Protein AF-W7FRZ7-F1 (afdb_monomer)

Sequence (60 aa):
MTDGQLYKYHLKCLIYNLYMINGIMHNSKHKFIICTKNYIFVLYIHIYVIIYIAVAVLFK

pLDDT: mean 73.25, std 7.83, range [54.56, 84.62]

Secondary structure (DSSP, 8-state):
--HHHHHHHHHHHHHHHHHHHHHHHHH-HHHHHHHHHHHHHHHHHHHHHHHHHHHHHHT-

Mean predicted aligned error: 8.17 Å

Foldseek 3Di:
DDLVVVLVVLVVVLVVLVVVLVVVVVPDPVVNVVSVVVSVVVNVVSVVVNVVSVVVVVVD

Structure (mmCIF, N/CA/C/O backbone):
data_AF-W7FRZ7-F1
#
_entry.id   AF-W7FRZ7-F1
#
loop_
_atom_site.group_PDB
_atom_site.id
_atom_site.type_symbol
_atom_site.label_atom_id
_atom_site.label_alt_id
_atom_site.label_comp_id
_atom_site.label_asym_id
_atom_site.label_entity_id
_atom_site.label_seq_id
_atom_site.pdbx_PDB_ins_code
_atom_site.Cartn_x
_atom_site.Cartn_y
_atom_site.Cartn_z
_atom_site.occupancy
_atom_site.B_iso_or_equiv
_atom_site.auth_seq_id
_atom_site.auth_comp_id
_atom_site.auth_asym_id
_atom_site.auth_atom_id
_atom_site.pdbx_PDB_model_num
ATOM 1 N N . MET A 1 1 ? -4.391 -1.345 -21.724 1.00 57.44 1 MET A N 1
ATOM 2 C CA . MET A 1 1 ? -4.012 -0.707 -20.446 1.00 57.44 1 MET A CA 1
ATOM 3 C C . MET A 1 1 ? -2.546 -1.047 -20.230 1.00 57.44 1 MET A C 1
ATOM 5 O O . MET A 1 1 ? -2.232 -2.227 -20.227 1.00 57.44 1 MET A O 1
ATOM 9 N N . THR A 1 2 ? -1.640 -0.070 -20.236 1.00 73.00 2 THR A N 1
ATOM 10 C CA . THR A 1 2 ? -0.190 -0.329 -20.115 1.00 73.00 2 THR A CA 1
ATOM 11 C C . THR A 1 2 ? 0.176 -0.678 -18.670 1.00 73.00 2 THR A C 1
ATOM 13 O O . THR A 1 2 ? -0.429 -0.135 -17.742 1.00 73.00 2 THR A O 1
ATOM 16 N N . ASP A 1 3 ? 1.173 -1.545 -18.461 1.00 68.88 3 ASP A N 1
ATOM 17 C CA . ASP A 1 3 ? 1.586 -2.037 -17.131 1.00 68.88 3 ASP A CA 1
ATOM 18 C C . ASP A 1 3 ? 1.862 -0.895 -16.125 1.00 68.88 3 ASP A C 1
ATOM 20 O O . ASP A 1 3 ? 1.499 -0.969 -14.950 1.00 68.88 3 ASP A O 1
ATOM 24 N N . GLY A 1 4 ? 2.388 0.241 -16.602 1.00 71.12 4 GLY A N 1
ATOM 25 C CA . GLY A 1 4 ? 2.608 1.441 -15.785 1.00 71.12 4 GLY A CA 1
ATOM 26 C C . GLY A 1 4 ? 1.332 2.164 -15.318 1.00 71.12 4 GLY A C 1
ATOM 27 O O . GLY A 1 4 ? 1.324 2.770 -14.243 1.00 71.12 4 GLY A O 1
ATOM 28 N N . GLN A 1 5 ? 0.232 2.104 -16.080 1.00 77.25 5 GLN A N 1
ATOM 29 C CA . GLN A 1 5 ? -1.064 2.646 -15.644 1.00 77.25 5 GLN A CA 1
ATOM 30 C C . GLN A 1 5 ? -1.715 1.749 -14.585 1.00 77.25 5 GLN A C 1
ATOM 32 O O . GLN A 1 5 ? -2.305 2.264 -13.632 1.00 77.25 5 GLN A O 1
ATOM 37 N N . LEU A 1 6 ? -1.557 0.428 -14.714 1.00 76.50 6 LEU A N 1
ATOM 38 C CA . LEU A 1 6 ? -2.056 -0.548 -13.746 1.00 76.50 6 LEU A CA 1
ATOM 39 C C . LEU A 1 6 ? -1.344 -0.398 -12.390 1.00 76.50 6 LEU A C 1
ATOM 41 O O . LEU A 1 6 ? -2.002 -0.316 -11.352 1.00 76.50 6 LEU A O 1
ATOM 45 N N . TYR A 1 7 ? -0.019 -0.227 -12.401 1.00 74.44 7 TYR A N 1
ATOM 46 C CA . TYR A 1 7 ? 0.765 0.053 -11.195 1.00 74.44 7 TYR A CA 1
ATOM 47 C C . TYR A 1 7 ? 0.293 1.326 -10.468 1.00 74.44 7 TYR A C 1
ATOM 49 O O . TYR A 1 7 ? 0.040 1.307 -9.261 1.00 74.44 7 TYR A O 1
ATOM 57 N N . LYS A 1 8 ? 0.095 2.434 -11.203 1.00 77.38 8 LYS A N 1
ATOM 58 C CA . LYS A 1 8 ? -0.416 3.695 -10.628 1.00 77.38 8 LYS A CA 1
ATOM 59 C C . LYS A 1 8 ? -1.800 3.537 -9.992 1.00 77.38 8 LYS A C 1
ATOM 61 O O . LYS A 1 8 ? -2.069 4.172 -8.971 1.00 77.38 8 LYS A O 1
ATOM 66 N N . TYR A 1 9 ? -2.669 2.715 -10.577 1.00 80.31 9 TYR A N 1
ATOM 67 C CA . TYR A 1 9 ? -3.999 2.442 -10.034 1.00 80.31 9 TYR A CA 1
ATOM 68 C C . TYR A 1 9 ? -3.927 1.657 -8.718 1.00 80.31 9 TYR A C 1
ATOM 70 O O . TYR A 1 9 ? -4.498 2.092 -7.716 1.00 80.31 9 TYR A O 1
ATOM 78 N N . HIS A 1 10 ? -3.152 0.566 -8.681 1.00 77.44 10 HIS A N 1
ATOM 79 C CA . HIS A 1 10 ? -2.965 -0.223 -7.458 1.00 77.44 10 HIS A CA 1
ATOM 80 C C 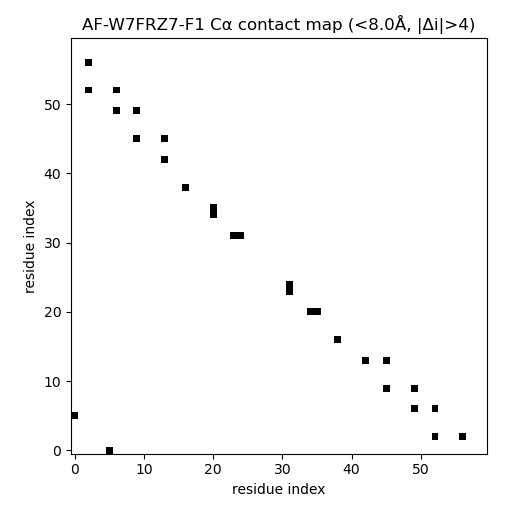. HIS A 1 10 ? -2.335 0.598 -6.327 1.00 77.44 10 HIS A C 1
ATOM 82 O O . HIS A 1 10 ? -2.757 0.465 -5.177 1.00 77.44 10 HIS A O 1
ATOM 88 N N . LEU A 1 11 ? -1.399 1.498 -6.647 1.00 78.00 11 LEU A N 1
ATOM 89 C CA . LEU A 1 11 ? -0.795 2.405 -5.671 1.00 78.00 11 LEU A CA 1
ATOM 90 C C . LEU A 1 11 ? -1.812 3.413 -5.105 1.00 78.00 11 LEU A C 1
ATOM 92 O O . LEU A 1 11 ? -1.861 3.622 -3.893 1.00 78.00 11 LEU A O 1
ATOM 96 N N . LYS A 1 12 ? -2.669 4.004 -5.952 1.00 82.06 12 LYS A N 1
ATOM 97 C CA . LYS A 1 12 ? -3.761 4.881 -5.490 1.00 82.06 12 LYS A CA 1
ATOM 98 C C . LYS A 1 12 ? -4.747 4.139 -4.585 1.00 82.06 12 LYS A C 1
ATOM 100 O O . LYS A 1 12 ? -5.111 4.676 -3.541 1.00 82.06 12 LYS A O 1
ATOM 105 N N . CYS A 1 13 ? -5.145 2.919 -4.951 1.00 78.56 13 CYS A N 1
ATOM 106 C CA . CYS A 1 13 ? -6.013 2.086 -4.115 1.00 78.56 13 CYS A CA 1
ATOM 107 C C . CYS A 1 13 ? -5.389 1.809 -2.743 1.00 78.56 13 CYS A C 1
ATOM 109 O O . CYS A 1 13 ? -6.079 1.944 -1.738 1.00 78.56 13 CYS A O 1
ATOM 111 N N . LEU A 1 14 ? -4.090 1.491 -2.688 1.00 77.56 14 LEU A N 1
ATOM 112 C CA . LEU A 1 14 ? -3.365 1.254 -1.436 1.00 77.56 14 LEU A CA 1
ATOM 113 C C . LEU A 1 14 ? -3.415 2.475 -0.498 1.00 77.56 14 LEU A C 1
ATOM 115 O O . LEU A 1 14 ? -3.681 2.335 0.694 1.00 77.56 14 LEU A O 1
ATOM 119 N N . ILE A 1 15 ? -3.194 3.675 -1.043 1.00 79.75 15 ILE A N 1
ATOM 120 C CA . ILE A 1 15 ? -3.183 4.927 -0.272 1.00 79.75 15 ILE A CA 1
ATOM 121 C C . ILE A 1 15 ? -4.582 5.254 0.268 1.00 79.75 15 ILE A C 1
ATOM 123 O O . ILE A 1 15 ? -4.722 5.565 1.449 1.00 79.75 15 ILE A O 1
ATOM 127 N N . T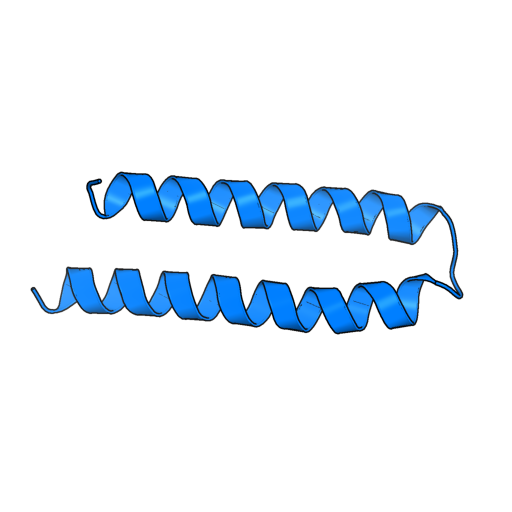YR A 1 16 ? -5.627 5.145 -0.558 1.00 78.44 16 TYR A N 1
ATOM 128 C CA . TYR A 1 16 ? -7.012 5.366 -0.112 1.00 78.44 16 TYR A CA 1
ATOM 129 C C . TYR A 1 16 ? -7.416 4.415 1.014 1.00 78.44 16 TYR A C 1
ATOM 131 O O . TYR A 1 16 ? -8.020 4.828 2.005 1.00 78.44 16 TYR A O 1
ATOM 139 N N . ASN A 1 17 ? -7.024 3.153 0.871 1.00 72.75 17 ASN A N 1
ATOM 140 C CA . ASN A 1 17 ? -7.238 2.117 1.863 1.00 72.75 17 ASN A CA 1
ATOM 141 C C . ASN A 1 17 ? -6.549 2.476 3.201 1.00 72.75 17 ASN A C 1
ATOM 143 O O . ASN A 1 17 ? -7.196 2.405 4.247 1.00 72.75 17 ASN A O 1
ATOM 147 N N . LEU A 1 18 ? -5.307 2.979 3.183 1.00 74.00 18 LEU A N 1
ATOM 148 C CA . LEU A 1 18 ? -4.590 3.442 4.386 1.00 74.00 18 LEU A CA 1
ATOM 149 C C . LEU A 1 18 ? -5.308 4.600 5.101 1.00 74.00 18 LEU A C 1
ATOM 151 O O . LEU A 1 18 ? -5.470 4.571 6.325 1.00 74.00 18 LEU A O 1
ATOM 155 N N . TYR A 1 19 ? -5.776 5.601 4.352 1.00 76.94 19 TYR A N 1
ATOM 156 C CA . TYR A 1 19 ? -6.497 6.748 4.918 1.00 76.94 19 TYR A CA 1
ATOM 157 C C . TYR A 1 19 ? -7.830 6.350 5.556 1.00 76.94 19 TYR A C 1
ATOM 159 O O . TYR A 1 19 ? -8.174 6.848 6.632 1.00 76.94 19 TYR A O 1
ATOM 167 N N . MET A 1 20 ? -8.565 5.432 4.926 1.00 72.38 20 MET A N 1
ATOM 168 C CA . MET A 1 20 ? -9.841 4.953 5.450 1.00 72.38 20 MET A CA 1
ATOM 169 C C . MET A 1 20 ? -9.668 4.240 6.801 1.00 72.38 20 MET A C 1
ATOM 171 O O . MET A 1 20 ? -10.470 4.462 7.710 1.00 72.38 20 MET A O 1
ATOM 175 N N . ILE A 1 21 ? -8.596 3.458 6.992 1.00 70.56 21 ILE A N 1
ATOM 176 C CA . ILE A 1 21 ? -8.305 2.852 8.304 1.00 70.56 21 ILE A CA 1
ATOM 177 C C . ILE A 1 21 ? -8.008 3.910 9.346 1.00 70.56 21 ILE A C 1
ATOM 179 O O . ILE A 1 21 ? -8.494 3.786 10.462 1.00 70.56 21 ILE A O 1
ATOM 183 N N . ASN A 1 22 ? -7.200 4.919 9.012 1.00 69.50 22 ASN A N 1
ATOM 184 C CA . ASN A 1 22 ? -6.827 5.946 9.978 1.00 69.50 22 ASN A CA 1
ATOM 185 C C . ASN A 1 22 ? -8.084 6.659 10.518 1.00 69.50 22 ASN A C 1
ATOM 187 O O . ASN A 1 22 ? -8.188 6.932 11.712 1.00 69.50 22 ASN A O 1
ATOM 191 N N . GLY A 1 23 ? -9.096 6.846 9.660 1.00 69.75 23 GLY A N 1
ATOM 192 C CA . GLY A 1 23 ? -10.428 7.303 10.065 1.00 69.75 23 GLY A CA 1
ATOM 193 C C . GLY A 1 23 ? -11.192 6.303 10.947 1.00 69.75 23 GLY A C 1
ATOM 194 O O . GLY A 1 23 ? -11.764 6.694 11.962 1.00 69.75 23 GLY A O 1
ATOM 195 N N . ILE A 1 24 ? -11.185 5.006 10.612 1.00 70.50 24 ILE A N 1
ATOM 196 C CA . ILE A 1 24 ? -11.876 3.958 11.394 1.00 70.50 24 ILE A CA 1
ATOM 197 C C . ILE A 1 24 ? -11.205 3.725 12.760 1.00 70.50 24 ILE A C 1
ATOM 199 O O . ILE A 1 24 ? -11.902 3.537 13.761 1.00 70.50 24 ILE A O 1
ATOM 203 N N . MET A 1 25 ? -9.871 3.793 12.823 1.00 63.25 25 MET A N 1
ATOM 204 C CA . MET A 1 25 ? -9.065 3.754 14.049 1.00 63.25 25 MET A CA 1
ATOM 205 C C . MET A 1 25 ? -9.508 4.806 15.049 1.00 63.25 25 MET A C 1
ATOM 207 O O . MET A 1 25 ? -9.608 4.519 16.241 1.00 63.25 25 MET A O 1
ATOM 211 N N . HIS A 1 26 ? -9.792 6.009 14.554 1.00 63.84 26 HIS A N 1
ATOM 212 C CA . HIS A 1 26 ? -10.182 7.130 15.393 1.00 63.84 26 HIS A CA 1
ATOM 213 C C . HIS A 1 26 ? -11.590 6.964 15.984 1.00 63.84 26 HIS A C 1
ATOM 215 O O . HIS A 1 26 ? -11.887 7.555 17.017 1.00 63.84 26 HIS A O 1
ATOM 221 N N . ASN A 1 27 ? -12.452 6.150 15.361 1.00 61.53 27 ASN A N 1
ATOM 222 C CA . ASN A 1 27 ? -13.889 6.170 15.637 1.00 61.53 27 ASN A CA 1
ATOM 223 C C . ASN A 1 27 ? -14.389 5.019 16.535 1.00 61.53 27 ASN A C 1
ATOM 225 O O . ASN A 1 27 ? -15.448 5.147 17.146 1.00 61.53 27 ASN A O 1
ATOM 229 N N . SER A 1 28 ? -13.678 3.882 16.655 1.00 57.41 28 SER A N 1
ATOM 230 C CA . SER A 1 28 ? -14.064 2.835 17.627 1.00 57.41 28 SER A CA 1
ATOM 231 C C . SER A 1 28 ? -13.024 1.720 17.838 1.00 57.41 28 SER A C 1
ATOM 233 O O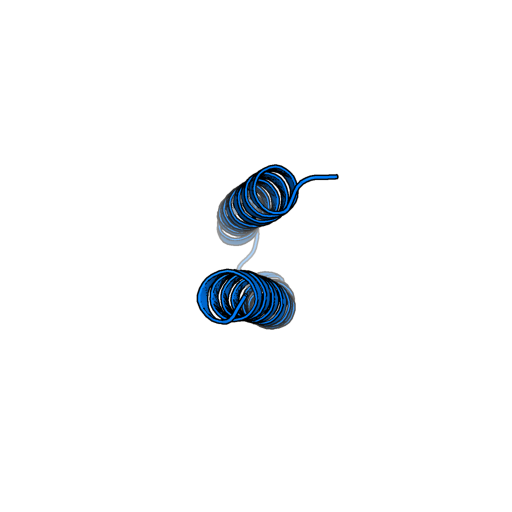 . SER A 1 28 ? -12.727 0.955 16.920 1.00 57.41 28 SER A O 1
ATOM 235 N N . LYS A 1 29 ? -12.563 1.519 19.085 1.00 60.66 29 LYS A N 1
ATOM 236 C CA . LYS A 1 29 ? -11.589 0.467 19.469 1.00 60.66 29 LYS A CA 1
ATOM 237 C C . LYS A 1 29 ? -12.079 -0.97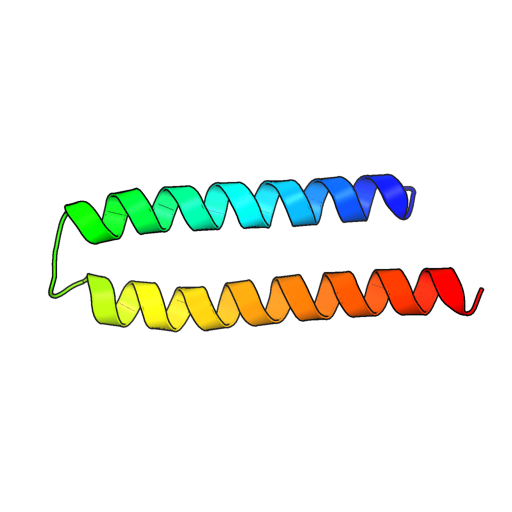4 19.241 1.00 60.66 29 LYS A C 1
ATOM 239 O O . LYS A 1 29 ? -11.263 -1.864 19.031 1.00 60.66 29 LYS A O 1
ATOM 244 N N . HIS A 1 30 ? -13.392 -1.219 19.266 1.00 60.25 30 HIS A N 1
ATOM 245 C CA . HIS A 1 30 ? -13.954 -2.576 19.171 1.00 60.25 30 HIS A CA 1
ATOM 246 C C . HIS A 1 30 ? -14.203 -3.031 17.723 1.00 60.25 30 HIS A C 1
ATOM 248 O O . HIS A 1 30 ? -13.963 -4.188 17.385 1.00 60.25 30 HIS A O 1
ATOM 254 N N . LYS A 1 3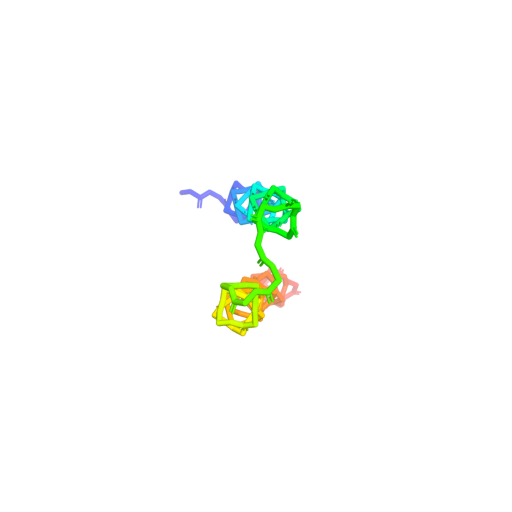1 ? -14.624 -2.114 16.838 1.00 60.75 31 LYS A N 1
ATOM 255 C CA . LYS A 1 31 ? -14.736 -2.375 15.387 1.00 60.75 31 LYS A CA 1
ATOM 256 C C . LYS A 1 31 ? -13.378 -2.337 14.677 1.00 60.75 31 LYS A C 1
ATOM 258 O O . LYS A 1 31 ? -13.249 -2.877 13.579 1.00 60.75 31 LYS A O 1
ATOM 263 N N . PHE A 1 32 ? -12.367 -1.761 15.331 1.00 64.38 32 PHE A N 1
ATOM 264 C CA . PHE A 1 32 ? -10.993 -1.694 14.851 1.00 64.38 32 PHE A CA 1
ATOM 265 C C . PHE A 1 32 ? -10.396 -3.081 14.585 1.00 64.38 32 PHE A C 1
ATOM 267 O O . PHE A 1 32 ? -9.894 -3.308 13.497 1.00 64.38 32 PHE A O 1
ATOM 274 N N . ILE A 1 33 ? -10.509 -4.049 15.501 1.00 66.50 33 ILE A N 1
ATOM 275 C CA . ILE A 1 33 ? -9.829 -5.354 15.351 1.00 66.50 33 ILE A CA 1
ATOM 276 C C . ILE A 1 33 ? -10.309 -6.118 14.103 1.00 66.50 33 ILE A C 1
ATOM 278 O O . ILE A 1 33 ? -9.496 -6.669 13.362 1.00 66.50 33 ILE A O 1
ATOM 282 N N . ILE A 1 34 ? -11.622 -6.136 13.847 1.00 68.56 34 ILE A N 1
ATOM 283 C CA . ILE A 1 34 ? -12.207 -6.836 12.691 1.00 68.56 34 ILE A CA 1
ATOM 284 C C . ILE A 1 34 ? -11.871 -6.098 11.388 1.00 68.56 34 ILE A C 1
ATOM 286 O O . ILE A 1 34 ? -11.448 -6.736 10.423 1.00 68.56 34 ILE A O 1
ATOM 290 N N . CYS A 1 35 ? -11.986 -4.763 11.366 1.00 66.19 35 CYS A N 1
ATOM 291 C CA . CYS A 1 35 ? -11.613 -3.965 10.193 1.00 66.19 35 CYS A CA 1
ATOM 292 C C . CYS A 1 35 ? -10.121 -4.094 9.865 1.00 66.19 35 CYS A C 1
ATOM 294 O O . CYS A 1 35 ? -9.769 -4.291 8.707 1.00 66.19 35 CYS A O 1
ATOM 296 N N . THR A 1 36 ? -9.247 -4.061 10.871 1.00 71.62 36 THR A N 1
ATOM 297 C CA . THR A 1 36 ? -7.792 -4.173 10.698 1.00 71.62 36 THR A CA 1
ATOM 298 C C . THR A 1 36 ? -7.381 -5.548 10.179 1.00 71.62 36 THR A C 1
ATOM 300 O O . THR A 1 36 ? -6.518 -5.632 9.308 1.00 71.62 36 THR A O 1
ATOM 303 N N . LYS A 1 37 ? -8.020 -6.635 10.634 1.00 72.12 37 LYS A N 1
ATOM 304 C CA . LYS A 1 37 ? -7.754 -7.985 10.104 1.00 72.12 37 LYS A CA 1
ATOM 305 C C . LYS A 1 37 ? -8.134 -8.116 8.630 1.00 72.12 37 LYS A C 1
ATOM 307 O O . LYS A 1 37 ? -7.332 -8.604 7.838 1.00 72.12 37 LYS A O 1
ATOM 312 N N . ASN A 1 38 ? -9.330 -7.657 8.261 1.00 69.94 38 ASN A N 1
ATOM 313 C CA . ASN A 1 38 ? -9.791 -7.714 6.872 1.00 69.94 38 ASN A CA 1
ATOM 314 C C . ASN A 1 38 ? -8.931 -6.814 5.967 1.00 69.94 38 ASN A C 1
ATOM 316 O O . ASN A 1 38 ? -8.640 -7.137 4.820 1.00 69.94 38 ASN A O 1
ATOM 320 N N . TYR A 1 39 ? -8.439 -5.710 6.523 1.00 70.56 39 TYR A N 1
ATOM 321 C CA . TYR A 1 39 ? -7.540 -4.806 5.834 1.00 70.56 39 TYR A CA 1
ATOM 322 C C . TYR A 1 39 ? -6.153 -5.392 5.566 1.00 70.56 39 TYR A C 1
ATOM 324 O O . TYR A 1 39 ? -5.653 -5.274 4.451 1.00 70.56 39 TYR A O 1
ATOM 332 N N . ILE A 1 40 ? -5.516 -6.008 6.567 1.00 78.56 40 ILE A N 1
ATOM 333 C CA . ILE A 1 40 ? -4.190 -6.625 6.400 1.00 78.56 40 ILE A CA 1
ATOM 334 C C . ILE A 1 40 ? -4.232 -7.654 5.264 1.00 78.56 40 ILE A C 1
ATOM 336 O O . ILE A 1 40 ? -3.304 -7.719 4.462 1.00 78.56 40 ILE A O 1
ATOM 340 N N . PHE A 1 41 ? -5.341 -8.388 5.143 1.00 79.69 41 PHE A N 1
ATOM 341 C CA . PHE A 1 41 ? -5.578 -9.310 4.037 1.00 79.69 41 PHE A CA 1
ATOM 342 C C . PHE A 1 41 ? -5.640 -8.600 2.672 1.00 79.69 41 PHE A C 1
ATOM 344 O O . PHE A 1 41 ? -4.951 -9.003 1.735 1.00 79.69 41 PHE A O 1
ATOM 351 N N . VAL A 1 42 ? -6.395 -7.502 2.557 1.00 78.75 42 VAL A N 1
ATOM 352 C CA . VAL A 1 42 ? -6.457 -6.699 1.320 1.00 78.75 42 VAL A CA 1
ATOM 353 C C . VAL A 1 42 ? -5.090 -6.092 0.981 1.00 78.75 42 VAL A C 1
ATOM 355 O O . VAL A 1 42 ? -4.643 -6.183 -0.161 1.00 78.75 42 VAL A O 1
ATOM 358 N N . LEU A 1 43 ? -4.386 -5.522 1.962 1.00 81.38 43 LEU A N 1
ATOM 359 C CA . LEU A 1 43 ? -3.048 -4.953 1.781 1.00 81.38 43 LEU A CA 1
ATOM 360 C C . LEU A 1 43 ? -2.062 -6.013 1.267 1.00 81.38 43 LEU A C 1
ATOM 362 O O . LEU A 1 43 ? -1.303 -5.745 0.336 1.00 81.38 43 LEU A O 1
ATOM 366 N N . TYR A 1 44 ? -2.116 -7.222 1.829 1.00 82.75 44 TYR A N 1
ATOM 367 C CA . TYR A 1 44 ? -1.298 -8.353 1.401 1.00 82.75 44 TYR A CA 1
ATOM 368 C C . TYR A 1 44 ? -1.540 -8.711 -0.074 1.00 82.75 44 TYR A C 1
ATOM 370 O O . TYR A 1 44 ? -0.582 -8.832 -0.837 1.00 82.75 44 TYR A O 1
ATOM 378 N N . ILE A 1 45 ? -2.805 -8.787 -0.508 1.00 84.31 45 ILE A N 1
ATOM 379 C CA . ILE A 1 45 ? -3.158 -9.046 -1.915 1.00 84.31 45 ILE A CA 1
ATOM 380 C C . ILE A 1 45 ? -2.618 -7.940 -2.830 1.00 84.31 45 ILE A C 1
ATOM 382 O O . ILE A 1 45 ? -2.020 -8.233 -3.865 1.00 84.31 45 ILE A O 1
ATOM 386 N N . H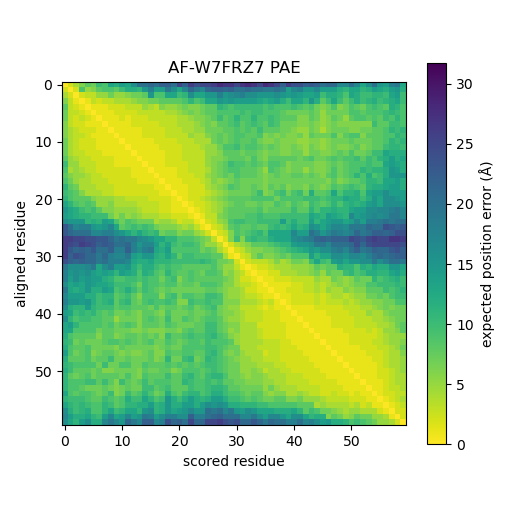IS A 1 46 ? -2.787 -6.669 -2.456 1.00 79.94 46 HIS A N 1
ATOM 387 C CA . HIS A 1 46 ? -2.306 -5.548 -3.268 1.00 79.94 46 HIS A CA 1
ATOM 388 C C . HIS A 1 46 ? -0.779 -5.549 -3.422 1.00 79.94 46 HIS A C 1
ATOM 390 O O . HIS A 1 46 ? -0.286 -5.331 -4.529 1.00 79.94 46 HIS A O 1
ATOM 396 N N . ILE A 1 47 ? -0.033 -5.823 -2.348 1.00 81.69 47 ILE A N 1
ATOM 397 C CA . ILE A 1 47 ? 1.432 -5.937 -2.394 1.00 81.69 47 ILE A CA 1
ATOM 398 C C . ILE A 1 47 ? 1.849 -7.111 -3.286 1.00 81.69 47 ILE A C 1
ATOM 400 O O . ILE A 1 47 ? 2.736 -6.951 -4.124 1.00 81.69 47 ILE A O 1
ATOM 404 N N . TYR A 1 48 ? 1.183 -8.261 -3.162 1.00 84.44 48 TYR A N 1
ATOM 405 C CA . TYR A 1 48 ? 1.471 -9.437 -3.983 1.00 84.44 48 TYR A CA 1
ATOM 406 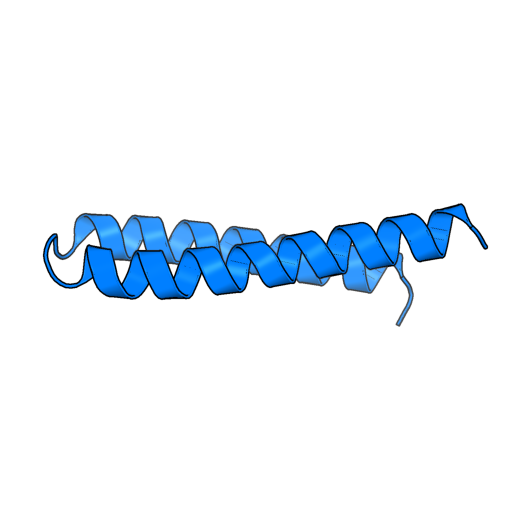C C . TYR A 1 48 ? 1.276 -9.157 -5.480 1.00 84.44 48 TYR A C 1
ATOM 408 O O . TYR A 1 48 ? 2.144 -9.478 -6.290 1.00 84.44 48 TYR A O 1
ATOM 416 N N . VAL A 1 49 ? 0.179 -8.486 -5.850 1.00 82.50 49 VAL A N 1
ATOM 417 C CA . VAL A 1 49 ? -0.094 -8.086 -7.240 1.00 82.50 49 VAL A CA 1
ATOM 418 C C . VAL A 1 49 ? 0.954 -7.095 -7.755 1.00 82.50 49 VAL A C 1
ATOM 420 O O . VAL A 1 49 ? 1.417 -7.231 -8.885 1.00 82.50 49 VAL A O 1
ATOM 423 N N . ILE A 1 50 ? 1.378 -6.128 -6.935 1.00 81.12 50 ILE A N 1
ATOM 424 C CA . ILE A 1 50 ? 2.428 -5.173 -7.317 1.00 81.12 50 ILE A CA 1
ATOM 425 C C . ILE A 1 50 ? 3.758 -5.891 -7.586 1.00 81.12 50 ILE A C 1
ATOM 427 O O . ILE A 1 50 ? 4.398 -5.621 -8.603 1.00 81.12 50 ILE A O 1
ATOM 431 N N . ILE A 1 51 ? 4.159 -6.818 -6.710 1.00 84.25 51 ILE A N 1
ATOM 432 C CA . ILE A 1 51 ? 5.381 -7.616 -6.888 1.00 84.25 51 ILE A CA 1
ATOM 433 C C . ILE A 1 51 ? 5.271 -8.476 -8.149 1.00 84.25 51 ILE A C 1
ATOM 435 O O . ILE A 1 51 ? 6.211 -8.515 -8.937 1.00 84.25 51 ILE A O 1
ATOM 439 N N . TYR A 1 52 ? 4.122 -9.114 -8.382 1.00 84.62 52 TYR A N 1
ATOM 440 C CA . TYR A 1 52 ? 3.888 -9.921 -9.577 1.00 84.62 52 TYR A CA 1
ATOM 441 C C . TYR A 1 52 ? 4.042 -9.104 -10.865 1.00 84.62 52 TYR A C 1
ATOM 443 O O . TYR A 1 52 ? 4.751 -9.530 -11.773 1.00 84.62 52 TYR A O 1
ATOM 451 N N . ILE A 1 53 ? 3.442 -7.910 -10.931 1.00 80.19 53 ILE A N 1
ATOM 452 C CA . ILE A 1 53 ? 3.589 -7.007 -12.083 1.00 80.19 53 ILE A CA 1
ATOM 453 C C . ILE A 1 53 ? 5.054 -6.581 -12.242 1.00 80.19 53 ILE A C 1
ATOM 455 O O . ILE A 1 53 ? 5.575 -6.604 -13.353 1.00 80.19 53 ILE A O 1
ATOM 459 N N . ALA A 1 54 ? 5.741 -6.227 -11.151 1.00 77.38 54 ALA A N 1
ATOM 460 C CA . ALA A 1 54 ? 7.146 -5.825 -11.201 1.00 77.38 54 ALA A CA 1
ATOM 461 C C 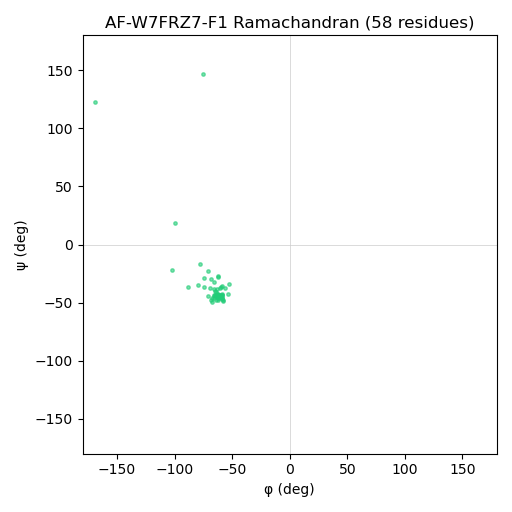. ALA A 1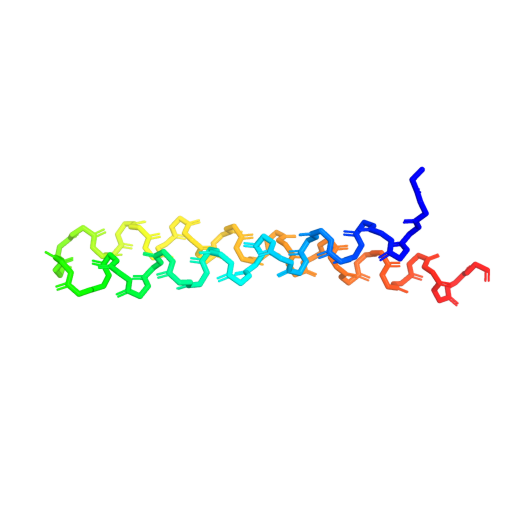 54 ? 8.052 -6.951 -11.727 1.00 77.38 54 ALA A C 1
ATOM 463 O O . ALA A 1 54 ? 8.892 -6.702 -12.587 1.00 77.38 54 ALA A O 1
ATOM 464 N N . VAL A 1 55 ? 7.845 -8.189 -11.270 1.00 82.06 55 VAL A N 1
ATOM 465 C CA . VAL A 1 55 ? 8.562 -9.377 -11.760 1.00 82.06 55 VAL A CA 1
ATOM 466 C C . VAL A 1 55 ? 8.213 -9.653 -13.225 1.00 82.06 55 VAL A C 1
ATOM 468 O O . VAL A 1 55 ? 9.111 -9.843 -14.038 1.00 82.06 55 VAL A O 1
ATOM 471 N N . ALA A 1 56 ? 6.933 -9.609 -13.599 1.00 77.19 56 ALA A N 1
ATOM 472 C CA . ALA A 1 56 ? 6.494 -9.829 -14.978 1.00 77.19 56 ALA A CA 1
ATOM 473 C C . ALA A 1 56 ? 7.044 -8.782 -15.962 1.00 77.19 56 ALA A C 1
ATOM 475 O O . ALA A 1 56 ? 7.218 -9.090 -17.136 1.00 77.19 56 ALA A O 1
ATOM 476 N N . VAL A 1 57 ? 7.321 -7.560 -15.496 1.00 70.81 57 VAL A N 1
ATOM 477 C CA . VAL A 1 57 ? 7.976 -6.502 -16.280 1.00 70.81 57 VAL A CA 1
ATOM 478 C C . VAL A 1 57 ? 9.495 -6.698 -16.345 1.00 70.81 57 VAL A C 1
ATOM 480 O O . VAL A 1 57 ? 10.089 -6.395 -17.372 1.00 70.81 57 VAL A O 1
ATOM 483 N N . LEU A 1 58 ? 10.130 -7.204 -15.281 1.00 66.38 58 LEU A N 1
ATOM 484 C CA . LEU A 1 58 ? 11.586 -7.394 -15.228 1.00 66.38 58 LEU A CA 1
ATOM 485 C C . LEU A 1 58 ? 12.080 -8.588 -16.063 1.00 66.38 58 LEU A C 1
ATOM 487 O O . LEU A 1 58 ? 13.220 -8.589 -16.511 1.00 66.38 58 LEU A O 1
ATOM 491 N N . PHE A 1 59 ? 11.239 -9.612 -16.232 1.00 60.59 59 PHE A N 1
ATOM 492 C CA . PHE A 1 59 ? 11.555 -10.850 -16.959 1.00 60.59 59 PHE A CA 1
ATOM 493 C C . PHE A 1 59 ? 11.002 -10.872 -18.398 1.00 60.59 59 PHE A C 1
ATOM 495 O O . PHE A 1 59 ? 10.857 -11.948 -18.981 1.00 60.59 59 PHE A O 1
ATOM 502 N N . LYS A 1 60 ? 10.664 -9.705 -18.956 1.00 54.56 60 LYS A N 1
ATOM 503 C CA . LYS A 1 60 ? 10.101 -9.549 -20.302 1.00 54.56 60 LYS A CA 1
ATOM 504 C C . LYS A 1 60 ? 11.115 -9.003 -21.296 1.00 54.56 60 LYS A C 1
ATOM 506 O O . LYS A 1 60 ? 11.963 -8.187 -20.877 1.00 54.56 60 LYS A O 1
#

Solvent-accessible surface area (backbone atoms only — not comparable to full-atom values): 3467 Å² total; per-residue (Å²): 133,56,74,72,58,54,51,54,50,56,51,50,52,52,53,54,54,53,53,54,46,58,54,46,58,76,72,36,82,76,63,32,62,62,53,51,54,58,42,54,54,52,53,50,52,54,52,52,52,53,52,50,52,52,51,60,59,71,76,102

Nearest PDB structures (foldseek):
  6b87-assembly3_C  TM=6.792E-01  e=3.149E+00  synthetic construct

Radius of gyration: 14.35 Å; Cα contacts (8 Å, |Δi|>4): 14; chains: 1; bounding box: 26×18×40 Å

Organism: NCBI:txid478859